Protein AF-A0A535UL71-F1 (afdb_monomer)

Solvent-accessible surface area (backbone atoms only — not comparable to full-atom values): 7546 Å² total; per-residue (Å²): 136,73,70,75,41,39,82,41,54,57,66,44,66,92,78,55,98,58,98,69,56,56,86,37,32,44,96,50,37,70,80,40,46,50,96,90,44,44,49,29,30,26,39,42,81,71,26,54,49,27,38,47,46,77,58,87,64,40,72,46,75,49,60,77,57,94,74,55,69,70,54,53,55,42,40,51,57,44,38,52,50,51,30,56,73,70,61,58,44,93,80,74,79,90,80,81,87,86,89,88,86,89,85,84,85,85,81,84,86,85,87,89,85,84,88,133

Nearest PDB structures (foldseek):
  5uuj-assembly1_A  TM=8.218E-01  e=1.187E-03  Streptomyces sahachiroi
  8k91-assembly1_C  TM=5.810E-01  e=3.166E+00  Meiothermus taiwanensis
  4v3d-assembly2_B  TM=4.597E-01  e=4.997E+00  Homo sapiens
  7okv-assembly1_A  TM=4.417E-01  e=8.985E+00  Homo sapiens

pLDDT: mean 84.88, std 19.52, range [43.38, 98.75]

Mean predicted aligned error: 11.08 Å

Foldseek 3Di:
DDDQKAFAAKPRCVCPPDPDPCQAENPNCCVQAPPNTGATFMGHPSHGFWGWDDDQLWIDTGGPDDDDPSNVVSVRVNGVVVSVVVVRPDDDPPPDDDDDDDPDDPDDDDDDDDDD

Sequence (116 aa):
MLPAPRLLGAFDPVLHGWATREPILGPHEPRVVSGGLFRPFVLAAGRGVALWRLAGAAVEVTPFEPLAEEVTSALASDGEDVVRFLGIGRVTTDRVTRDVRRTTACGVRPPQTSSL

Secondary structure (DSSP, 8-state):
-PPPPEEEPTT-GGGSS-S--HHHHGGGHHHHEETTEE--EEEETTEEEEEEEEETTEEEEEESSPPPHHHHHHHHHHHHHHHHHHT-S---STTSSSSSS-S-------PPP---

Structure (mmCIF, N/CA/C/O backbone):
data_AF-A0A535UL71-F1
#
_entry.id   AF-A0A535UL71-F1
#
loop_
_atom_site.group_PDB
_atom_site.id
_atom_site.type_symbol
_atom_site.label_atom_id
_atom_site.label_alt_id
_atom_site.label_comp_id
_atom_site.label_asym_id
_atom_site.label_entity_id
_atom_site.label_seq_id
_atom_site.pdbx_PDB_ins_code
_atom_site.Cartn_x
_atom_site.Cartn_y
_atom_site.Cartn_z
_atom_site.occupancy
_atom_site.B_iso_or_equiv
_atom_site.auth_seq_id
_atom_site.auth_comp_id
_atom_site.auth_asym_id
_atom_site.auth_atom_id
_atom_site.pdbx_PDB_model_num
ATOM 1 N N . MET A 1 1 ? -4.235 -20.094 -4.853 1.00 70.31 1 MET A N 1
ATOM 2 C CA . MET A 1 1 ? -5.095 -18.972 -4.420 1.00 70.31 1 MET A CA 1
ATOM 3 C C . MET A 1 1 ? -4.196 -17.873 -3.895 1.00 70.31 1 MET A C 1
ATOM 5 O O . MET A 1 1 ? -3.289 -18.187 -3.135 1.00 70.31 1 MET A O 1
ATOM 9 N N . LEU A 1 2 ? -4.391 -16.635 -4.349 1.00 84.81 2 LEU A N 1
ATOM 10 C CA . LEU A 1 2 ? -3.687 -15.465 -3.817 1.00 84.81 2 LEU A CA 1
ATOM 11 C C . LEU A 1 2 ? -4.502 -14.864 -2.661 1.00 84.81 2 LEU A C 1
ATOM 13 O O . LEU A 1 2 ? -5.717 -15.075 -2.622 1.00 84.81 2 LEU A O 1
ATOM 17 N N . PRO A 1 3 ? -3.864 -14.162 -1.709 1.00 89.31 3 PRO A N 1
ATOM 18 C CA . PRO A 1 3 ? -4.588 -13.502 -0.631 1.00 89.31 3 PRO A CA 1
ATOM 19 C C . PRO A 1 3 ? -5.549 -12.440 -1.179 1.00 89.31 3 PRO A C 1
ATOM 21 O O . PRO A 1 3 ? -5.330 -11.878 -2.257 1.00 89.31 3 PRO A O 1
ATOM 24 N N . ALA A 1 4 ? -6.598 -12.151 -0.405 1.00 94.88 4 ALA A N 1
ATOM 25 C CA . ALA A 1 4 ? -7.439 -10.980 -0.634 1.00 94.88 4 ALA A CA 1
ATOM 26 C C . ALA A 1 4 ? -6.587 -9.691 -0.615 1.00 94.88 4 ALA A C 1
ATOM 28 O O . ALA A 1 4 ? -5.498 -9.711 -0.035 1.00 94.88 4 ALA A O 1
ATOM 29 N N . PRO A 1 5 ? -7.053 -8.589 -1.229 1.00 97.88 5 PRO A N 1
ATOM 30 C CA . PRO A 1 5 ? -6.341 -7.315 -1.206 1.00 97.88 5 PRO A CA 1
ATOM 31 C C . PRO A 1 5 ? -5.927 -6.873 0.207 1.00 97.88 5 PRO A C 1
ATOM 33 O O . PRO A 1 5 ? -6.720 -6.997 1.138 1.00 97.88 5 PRO A O 1
ATOM 36 N N . ARG A 1 6 ? -4.691 -6.374 0.360 1.00 98.06 6 ARG A N 1
ATOM 37 C CA . ARG A 1 6 ? -4.100 -5.959 1.649 1.00 98.06 6 ARG A CA 1
ATOM 38 C C . ARG A 1 6 ? -3.457 -4.578 1.593 1.00 98.06 6 ARG A C 1
ATOM 40 O O . ARG A 1 6 ? -2.782 -4.247 0.616 1.00 98.06 6 ARG A O 1
ATOM 47 N N . LEU A 1 7 ? -3.599 -3.824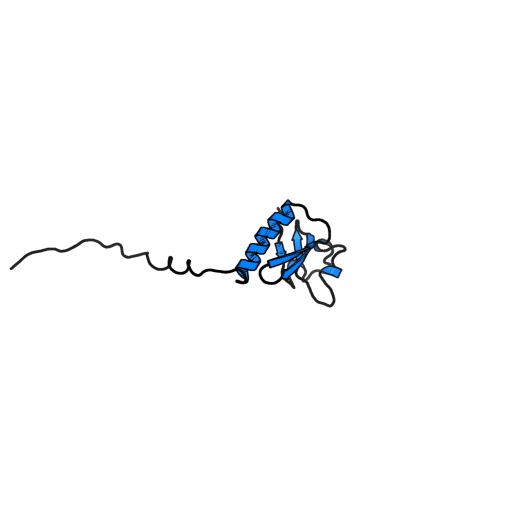 2.679 1.00 98.62 7 LEU A N 1
ATOM 48 C CA . LEU A 1 7 ? -2.866 -2.602 2.993 1.00 98.62 7 LEU A CA 1
ATOM 49 C C . LEU A 1 7 ? -1.526 -2.972 3.641 1.00 98.62 7 LEU A C 1
ATOM 51 O O . LEU A 1 7 ? -1.452 -3.281 4.830 1.00 98.62 7 LEU A O 1
ATOM 55 N N . LEU A 1 8 ? -0.444 -2.952 2.864 1.00 98.31 8 LEU A N 1
ATOM 56 C CA . LEU A 1 8 ? 0.889 -3.287 3.363 1.00 98.31 8 LEU A CA 1
ATOM 57 C C . LEU A 1 8 ? 1.605 -2.042 3.874 1.00 98.31 8 LEU A C 1
ATOM 59 O O . LEU A 1 8 ? 1.579 -0.984 3.239 1.00 98.31 8 LEU A O 1
ATOM 63 N N . GLY A 1 9 ? 2.225 -2.170 5.045 1.00 97.56 9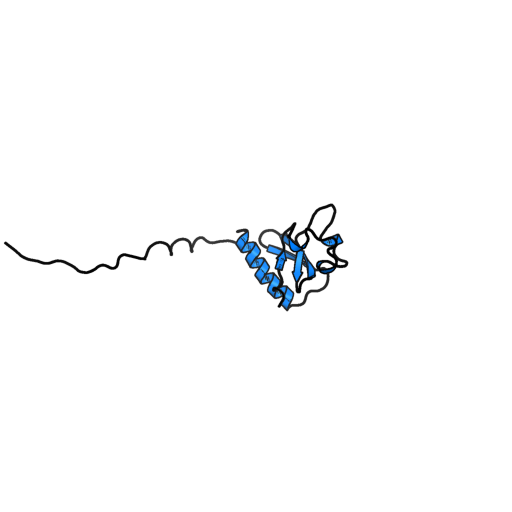 GLY A N 1
ATOM 64 C CA . GLY A 1 9 ? 2.924 -1.077 5.708 1.00 97.56 9 GLY A CA 1
ATOM 65 C C . GLY A 1 9 ? 4.156 -0.596 4.941 1.00 97.56 9 GLY A C 1
ATOM 66 O O . GLY A 1 9 ? 4.605 -1.195 3.962 1.00 97.56 9 GLY A O 1
ATOM 67 N N . ALA A 1 10 ? 4.732 0.507 5.414 1.00 97.44 10 ALA A N 1
ATOM 68 C CA . ALA A 1 10 ? 6.055 0.912 4.963 1.00 97.44 10 ALA A CA 1
ATOM 69 C C . ALA A 1 10 ? 7.065 -0.204 5.266 1.00 97.44 10 ALA A C 1
ATOM 71 O O . ALA A 1 10 ? 6.972 -0.862 6.302 1.00 97.44 10 ALA A O 1
ATOM 72 N N . PHE A 1 11 ? 8.038 -0.384 4.376 1.00 96.88 11 PHE A N 1
ATOM 73 C CA . PHE A 1 11 ? 9.065 -1.422 4.507 1.00 96.88 11 PHE A CA 1
ATOM 74 C C . PHE A 1 11 ? 8.513 -2.854 4.648 1.00 96.88 11 PHE A C 1
ATOM 76 O O . PHE A 1 11 ? 9.130 -3.697 5.298 1.00 96.88 11 PHE A O 1
ATOM 83 N N . ASP A 1 12 ? 7.391 -3.164 3.994 1.00 97.00 12 ASP A N 1
ATOM 84 C CA . ASP A 1 12 ? 6.866 -4.530 3.989 1.00 97.00 12 ASP A CA 1
ATOM 85 C C . ASP A 1 12 ? 7.890 -5.538 3.408 1.00 97.00 12 ASP A C 1
ATOM 87 O O . ASP A 1 12 ? 8.422 -5.305 2.310 1.00 97.00 12 ASP A O 1
ATOM 91 N N . PRO A 1 13 ? 8.181 -6.664 4.096 1.00 95.50 13 PRO A N 1
ATOM 92 C CA . PRO A 1 13 ? 9.183 -7.647 3.675 1.00 95.50 13 PRO A CA 1
ATOM 93 C C . PRO A 1 13 ? 9.008 -8.178 2.252 1.00 95.50 13 PRO A C 1
ATOM 95 O O . PRO A 1 13 ? 9.999 -8.572 1.638 1.00 95.50 13 PRO A O 1
ATOM 98 N N . VAL A 1 14 ? 7.797 -8.133 1.687 1.00 94.69 14 VAL A N 1
ATOM 99 C CA . VAL A 1 14 ? 7.539 -8.588 0.315 1.00 94.69 14 VAL A CA 1
ATOM 100 C C . VAL A 1 14 ? 8.391 -7.849 -0.732 1.00 94.69 14 VAL A C 1
ATOM 102 O O . VAL A 1 14 ? 8.668 -8.401 -1.793 1.00 94.69 14 VAL A O 1
ATOM 105 N N . LEU A 1 15 ? 8.869 -6.634 -0.430 1.00 95.75 15 LEU A N 1
ATOM 106 C CA . LEU A 1 15 ? 9.715 -5.826 -1.319 1.00 95.75 15 LEU A CA 1
ATOM 107 C C . LEU A 1 15 ? 11.227 -5.894 -1.007 1.00 95.75 15 LEU A C 1
ATOM 109 O O . LEU A 1 15 ? 12.016 -5.202 -1.663 1.00 95.75 15 LEU A O 1
ATOM 113 N N . HIS A 1 16 ? 11.663 -6.695 -0.030 1.00 94.06 16 HIS A N 1
ATOM 114 C CA . HIS A 1 16 ? 13.050 -6.718 0.459 1.00 94.06 16 HIS A CA 1
ATOM 115 C C . HIS A 1 16 ? 13.803 -7.975 0.023 1.00 94.06 16 HIS A C 1
ATOM 117 O O . HIS A 1 16 ? 13.218 -9.036 -0.144 1.00 94.06 16 HIS A O 1
ATOM 123 N N . GLY A 1 17 ? 15.124 -7.858 -0.143 1.00 90.00 17 GLY A N 1
ATOM 124 C CA . GLY A 1 17 ? 15.994 -9.002 -0.450 1.00 90.00 17 GLY A CA 1
ATOM 125 C C . GLY A 1 17 ? 15.948 -9.495 -1.901 1.00 90.00 17 GLY A C 1
ATOM 126 O O . GLY A 1 17 ? 16.651 -10.442 -2.238 1.00 90.00 17 GLY A O 1
ATOM 127 N N . TRP A 1 18 ? 15.172 -8.846 -2.770 1.00 90.38 18 TRP A N 1
ATOM 128 C CA . TRP A 1 18 ? 15.080 -9.180 -4.191 1.00 90.38 18 TRP A CA 1
ATOM 129 C C . TRP A 1 18 ? 16.017 -8.321 -5.039 1.00 90.38 18 TRP A C 1
ATOM 131 O O . TRP A 1 18 ? 16.195 -7.131 -4.772 1.00 90.38 18 TRP A O 1
ATOM 141 N N . ALA A 1 19 ? 16.552 -8.907 -6.113 1.00 93.56 19 ALA A N 1
ATOM 142 C CA . ALA A 1 19 ? 17.325 -8.174 -7.117 1.00 93.56 19 ALA A CA 1
ATOM 143 C C . ALA A 1 19 ? 16.466 -7.162 -7.902 1.00 93.56 19 ALA A C 1
ATOM 145 O O . ALA A 1 19 ? 16.972 -6.142 -8.357 1.00 93.56 19 ALA A O 1
ATOM 146 N N . THR A 1 20 ? 15.168 -7.441 -8.051 1.00 94.25 20 THR A N 1
ATOM 147 C CA . THR A 1 20 ? 14.191 -6.581 -8.732 1.00 94.25 20 THR A CA 1
ATOM 148 C C . THR A 1 20 ? 12.809 -6.724 -8.096 1.00 94.25 20 THR A C 1
ATOM 150 O O . THR A 1 20 ? 12.496 -7.771 -7.526 1.00 94.25 20 THR A O 1
ATOM 153 N N . ARG A 1 21 ? 11.977 -5.681 -8.203 1.00 96.00 21 ARG A N 1
ATOM 154 C CA . ARG A 1 21 ? 10.580 -5.659 -7.728 1.00 96.00 21 ARG A CA 1
ATOM 155 C C . ARG A 1 21 ? 9.569 -5.621 -8.868 1.00 96.00 21 ARG A C 1
ATOM 157 O O . ARG A 1 21 ? 8.367 -5.573 -8.604 1.00 96.00 21 ARG A O 1
ATOM 164 N N . GLU A 1 22 ? 10.030 -5.727 -10.113 1.00 96.75 22 GLU A N 1
ATOM 165 C CA . GLU A 1 22 ? 9.198 -5.772 -11.321 1.00 96.75 22 GLU A CA 1
ATOM 166 C C . GLU A 1 22 ? 8.006 -6.754 -11.211 1.00 96.75 22 GLU A C 1
ATOM 168 O O . GLU A 1 22 ? 6.886 -6.371 -11.568 1.00 96.75 22 GLU A O 1
ATOM 173 N N . PRO A 1 23 ? 8.150 -7.971 -10.629 1.00 95.94 23 PRO A N 1
ATOM 174 C CA . PRO A 1 23 ? 7.033 -8.912 -10.488 1.00 95.94 23 PRO A CA 1
ATOM 175 C C . PRO A 1 23 ? 5.905 -8.454 -9.556 1.00 95.94 23 PRO A C 1
ATOM 177 O O . PRO A 1 23 ? 4.803 -8.992 -9.650 1.00 95.94 23 PRO A O 1
ATOM 180 N N . ILE A 1 24 ? 6.136 -7.449 -8.710 1.00 96.81 24 ILE A N 1
ATOM 181 C CA . ILE A 1 24 ? 5.127 -6.901 -7.794 1.00 96.81 24 ILE A CA 1
ATOM 182 C C . ILE A 1 24 ? 4.710 -5.499 -8.241 1.00 96.81 24 ILE A C 1
ATOM 184 O O . ILE A 1 24 ? 3.520 -5.220 -8.349 1.00 96.81 24 ILE A O 1
ATOM 188 N N . LEU A 1 25 ? 5.673 -4.617 -8.508 1.00 97.56 25 LEU A N 1
ATOM 189 C CA . LEU A 1 25 ? 5.430 -3.184 -8.695 1.00 97.56 25 LEU A CA 1
ATOM 190 C C . LEU A 1 25 ? 5.385 -2.755 -10.164 1.00 97.56 25 LEU A C 1
ATOM 192 O O . LEU A 1 25 ? 4.719 -1.774 -10.493 1.00 97.56 25 LEU A O 1
ATOM 196 N N . GLY A 1 26 ? 6.064 -3.494 -11.043 1.00 96.88 26 GLY A N 1
ATOM 197 C CA . GLY A 1 26 ? 6.210 -3.151 -12.455 1.00 96.88 26 GLY A CA 1
ATOM 198 C C . GLY A 1 26 ? 6.579 -1.676 -12.684 1.00 96.88 26 GLY A C 1
ATOM 199 O O . GLY A 1 26 ? 7.387 -1.119 -11.933 1.00 96.88 26 GLY A O 1
ATOM 200 N N . PRO A 1 27 ? 5.910 -0.979 -13.625 1.00 97.19 27 PRO A N 1
ATOM 201 C CA . PRO A 1 27 ? 6.219 0.416 -13.943 1.00 97.19 27 PRO A CA 1
ATOM 202 C C . PRO A 1 27 ? 5.922 1.399 -12.798 1.00 97.19 27 PRO A C 1
ATOM 204 O O . PRO A 1 27 ? 6.319 2.563 -12.861 1.00 97.19 27 PRO A O 1
ATOM 207 N N . HIS A 1 28 ? 5.221 0.970 -11.744 1.00 97.81 28 HIS A N 1
ATOM 208 C CA . HIS A 1 28 ? 4.891 1.814 -10.599 1.00 97.81 28 HIS A CA 1
ATOM 209 C C . HIS A 1 28 ? 5.939 1.761 -9.480 1.00 97.81 28 HIS A C 1
ATOM 211 O O . HIS A 1 28 ? 5.760 2.451 -8.475 1.00 97.81 28 HIS A O 1
ATOM 217 N N . GLU A 1 29 ? 7.039 1.010 -9.638 1.00 97.19 29 GLU A N 1
ATOM 218 C CA . GLU A 1 29 ? 8.114 0.940 -8.636 1.00 97.19 29 GLU A CA 1
ATOM 219 C C . GLU A 1 29 ? 8.572 2.325 -8.135 1.00 97.19 29 GLU A C 1
ATOM 221 O O . GLU A 1 29 ? 8.571 2.510 -6.916 1.00 97.19 29 GLU A O 1
ATOM 226 N N . PRO A 1 30 ? 8.818 3.345 -8.988 1.00 96.75 30 PRO A N 1
ATOM 227 C CA . PRO A 1 30 ? 9.242 4.671 -8.522 1.00 96.75 30 PRO A CA 1
ATOM 228 C C . PRO A 1 30 ? 8.217 5.399 -7.636 1.00 96.75 30 PRO A C 1
ATOM 230 O O . PRO A 1 30 ? 8.571 6.318 -6.897 1.00 96.75 30 PRO A O 1
ATOM 233 N N . ARG A 1 31 ? 6.933 5.016 -7.696 1.00 97.56 31 ARG A N 1
ATOM 234 C CA . ARG A 1 31 ? 5.886 5.575 -6.824 1.00 97.56 31 ARG A CA 1
ATOM 235 C C . ARG A 1 31 ? 5.929 4.970 -5.424 1.00 97.56 31 ARG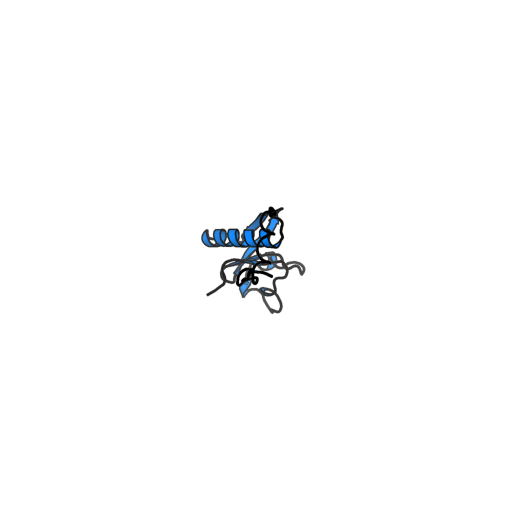 A C 1
ATOM 237 O O . ARG A 1 31 ? 5.531 5.645 -4.480 1.00 97.56 31 ARG A O 1
ATOM 244 N N . VAL A 1 32 ? 6.384 3.723 -5.292 1.00 97.94 32 VAL A N 1
ATOM 245 C CA . VAL A 1 32 ? 6.418 2.969 -4.026 1.00 97.94 32 VAL A CA 1
ATOM 246 C C . VAL A 1 32 ? 7.792 3.045 -3.366 1.00 97.94 32 VAL A C 1
ATOM 248 O O . VAL A 1 32 ? 7.874 3.244 -2.155 1.00 97.94 32 VAL A O 1
ATOM 251 N N . VAL A 1 33 ? 8.861 2.938 -4.153 1.00 96.62 33 VAL A N 1
ATOM 252 C CA . VAL A 1 33 ? 10.250 2.953 -3.693 1.00 96.62 33 VAL A CA 1
ATOM 253 C C . VAL A 1 33 ? 10.951 4.176 -4.267 1.00 96.62 33 VAL A C 1
ATOM 255 O O . VAL A 1 33 ? 11.155 4.289 -5.471 1.00 96.62 33 VAL A O 1
ATOM 258 N N . SER A 1 34 ? 11.326 5.114 -3.399 1.00 94.88 34 SER A N 1
ATOM 259 C CA . SER A 1 34 ? 12.010 6.342 -3.813 1.00 94.88 34 SER A CA 1
ATOM 260 C C . SER A 1 34 ? 12.937 6.832 -2.712 1.00 94.88 34 SER A 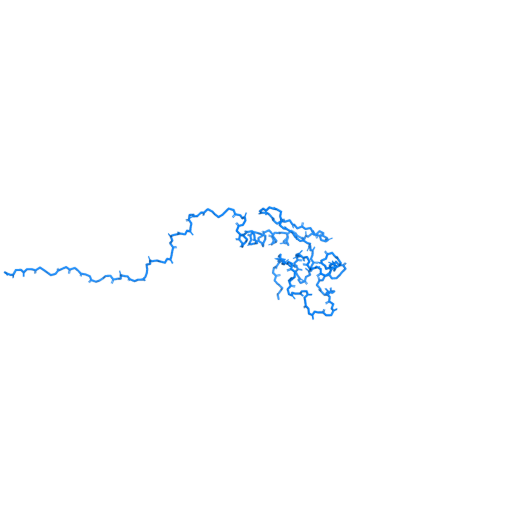C 1
ATOM 262 O O . SER A 1 34 ? 12.521 6.963 -1.563 1.00 94.88 34 SER A O 1
ATOM 264 N N . GLY A 1 35 ? 14.191 7.139 -3.060 1.00 92.25 35 GLY A N 1
ATOM 265 C CA . GLY A 1 35 ? 15.169 7.695 -2.116 1.00 92.25 35 GLY A CA 1
ATOM 266 C C . GLY A 1 35 ? 15.458 6.794 -0.907 1.00 92.25 35 GLY A C 1
ATOM 267 O O . GLY A 1 35 ? 15.672 7.301 0.186 1.00 92.25 35 GLY A O 1
ATOM 268 N N . GLY A 1 36 ? 15.397 5.467 -1.077 1.00 91.06 36 GLY A N 1
ATOM 269 C CA . GLY A 1 36 ? 15.584 4.488 0.005 1.00 91.06 36 GLY A CA 1
ATOM 270 C C . GLY A 1 36 ? 14.354 4.253 0.894 1.00 91.06 36 GLY A C 1
ATOM 271 O O . GLY A 1 36 ? 14.388 3.375 1.753 1.00 91.06 36 GLY A O 1
ATOM 272 N N . LEU A 1 37 ? 13.259 4.989 0.680 1.00 96.06 37 LEU A N 1
ATOM 273 C CA . LEU A 1 37 ? 11.998 4.800 1.392 1.00 96.06 37 LEU A CA 1
ATOM 274 C C . LEU A 1 37 ? 11.088 3.822 0.644 1.00 96.06 37 LEU A C 1
ATOM 276 O O . LEU A 1 37 ? 10.839 3.996 -0.549 1.00 96.06 37 LEU A O 1
ATOM 280 N N . PHE A 1 38 ? 10.525 2.865 1.382 1.00 97.50 38 PHE A N 1
ATOM 281 C CA . PHE A 1 38 ? 9.469 1.962 0.926 1.00 97.50 38 PHE A CA 1
ATOM 282 C C . PHE A 1 38 ? 8.136 2.438 1.491 1.00 97.50 38 PHE A C 1
ATOM 284 O O . PHE A 1 38 ? 7.875 2.293 2.686 1.00 97.50 38 PHE A O 1
ATOM 291 N N . ARG A 1 39 ? 7.306 3.049 0.648 1.00 98.38 39 ARG A N 1
ATOM 292 C CA . ARG A 1 39 ? 6.015 3.611 1.058 1.00 98.38 39 ARG A CA 1
ATOM 293 C C . ARG A 1 39 ? 4.982 2.504 1.311 1.00 98.38 39 ARG A C 1
ATOM 295 O O . ARG A 1 39 ? 5.058 1.462 0.660 1.00 98.38 39 ARG A O 1
ATOM 302 N N . PRO A 1 40 ? 3.991 2.739 2.191 1.00 98.50 40 PRO A N 1
ATOM 303 C CA . PRO A 1 40 ? 2.840 1.854 2.306 1.00 98.50 40 PRO A CA 1
ATOM 304 C C . PRO A 1 40 ? 2.107 1.746 0.966 1.00 98.50 40 PRO A C 1
ATOM 306 O O . PRO A 1 40 ? 1.872 2.753 0.286 1.00 98.50 40 PRO A O 1
ATOM 309 N N . PHE A 1 41 ? 1.754 0.528 0.576 1.00 98.69 41 PHE A N 1
ATOM 310 C CA . PHE A 1 41 ? 1.130 0.250 -0.713 1.00 98.69 41 PHE A CA 1
ATOM 311 C C . PHE A 1 41 ? 0.077 -0.849 -0.593 1.00 98.69 41 PHE A C 1
ATOM 313 O O . PHE A 1 41 ? 0.013 -1.576 0.396 1.00 98.69 41 PHE A O 1
ATOM 320 N N . VAL A 1 42 ? -0.785 -0.936 -1.597 1.00 98.69 42 VAL A N 1
ATOM 321 C CA . VAL A 1 42 ? -1.852 -1.929 -1.663 1.00 98.69 42 VAL A CA 1
ATOM 322 C C . VAL A 1 42 ? -1.411 -3.099 -2.523 1.00 98.69 42 VAL A C 1
ATOM 324 O O . VAL A 1 42 ? -1.050 -2.898 -3.684 1.00 98.69 42 VAL A O 1
ATOM 327 N N . LEU A 1 43 ? -1.495 -4.310 -1.977 1.00 98.44 43 LEU A N 1
ATOM 328 C CA . LEU A 1 43 ? -1.275 -5.550 -2.709 1.00 98.44 43 LEU A CA 1
ATOM 329 C C . LEU A 1 43 ? -2.623 -6.156 -3.109 1.00 98.44 43 LEU A C 1
ATOM 331 O O . LEU A 1 43 ? -3.417 -6.494 -2.239 1.00 98.44 43 LEU A O 1
ATOM 335 N N . ALA A 1 44 ? -2.865 -6.351 -4.402 1.00 97.69 44 ALA A N 1
ATOM 336 C CA . ALA A 1 44 ? -4.031 -7.064 -4.921 1.00 97.69 44 ALA A CA 1
ATOM 337 C C . ALA A 1 44 ? -3.594 -8.033 -6.021 1.00 97.69 44 ALA A C 1
ATOM 339 O O . ALA A 1 44 ? -2.814 -7.666 -6.896 1.00 97.69 44 ALA A O 1
ATOM 340 N N . ALA A 1 45 ? -4.050 -9.288 -5.952 1.00 95.44 45 ALA A N 1
ATOM 341 C CA . ALA A 1 45 ? -3.651 -10.346 -6.888 1.00 95.44 45 ALA A CA 1
ATOM 342 C C . ALA A 1 45 ? -2.118 -10.439 -7.101 1.00 95.44 45 ALA A C 1
ATOM 344 O O . ALA A 1 45 ? -1.642 -10.700 -8.202 1.00 95.44 45 ALA A O 1
ATOM 345 N N . GLY A 1 46 ? -1.335 -10.222 -6.036 1.00 95.75 46 GLY A N 1
ATOM 346 C CA . GLY A 1 46 ? 0.133 -10.274 -6.080 1.00 95.75 46 GLY A CA 1
ATOM 347 C C . GLY A 1 46 ? 0.811 -9.042 -6.695 1.00 95.75 46 GLY A C 1
ATOM 348 O O . GLY A 1 46 ? 2.027 -9.045 -6.863 1.00 95.75 46 GLY A O 1
ATOM 349 N N . ARG A 1 47 ? 0.053 -7.986 -7.011 1.00 97.56 47 ARG A N 1
ATOM 350 C CA . ARG A 1 47 ? 0.546 -6.753 -7.632 1.00 97.56 47 ARG A CA 1
ATOM 351 C C . ARG A 1 47 ? 0.336 -5.548 -6.725 1.00 97.56 47 ARG A C 1
ATOM 353 O O . ARG A 1 47 ? -0.676 -5.452 -6.034 1.00 97.56 47 ARG A O 1
ATOM 360 N N . GLY A 1 48 ? 1.291 -4.625 -6.741 1.00 98.25 48 GLY A N 1
ATOM 361 C CA . GLY A 1 48 ? 1.141 -3.306 -6.142 1.00 98.25 48 GLY A CA 1
ATOM 362 C C . GLY A 1 48 ? 0.224 -2.449 -7.010 1.00 98.25 48 GLY A C 1
ATOM 363 O O . GLY A 1 48 ? 0.589 -2.137 -8.141 1.00 98.25 48 GLY A O 1
ATOM 364 N N . VAL A 1 49 ? -0.952 -2.082 -6.498 1.00 98.56 49 VAL A N 1
ATOM 365 C CA . VAL A 1 49 ? -2.003 -1.402 -7.289 1.00 98.56 49 VAL A CA 1
ATOM 366 C C . VAL A 1 49 ? -2.318 0.020 -6.823 1.00 98.56 49 VAL A C 1
ATOM 368 O O . VAL A 1 49 ? -2.988 0.771 -7.531 1.00 98.56 49 VAL A O 1
ATOM 371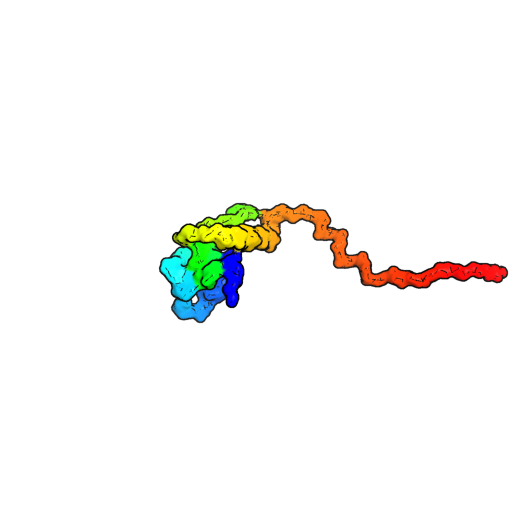 N N . ALA A 1 50 ? -1.853 0.411 -5.637 1.00 98.69 50 ALA A N 1
ATOM 372 C CA . ALA A 1 50 ? -2.094 1.738 -5.082 1.00 98.69 50 ALA A CA 1
ATOM 373 C C . ALA A 1 50 ? -1.078 2.086 -3.989 1.00 98.69 50 ALA A C 1
ATOM 375 O O . ALA A 1 50 ? -0.447 1.201 -3.412 1.00 98.69 50 ALA A O 1
ATOM 376 N N . LEU A 1 51 ? -0.978 3.372 -3.652 1.00 98.75 51 LEU A N 1
ATOM 377 C CA . LEU A 1 51 ? -0.449 3.813 -2.357 1.00 98.75 51 LEU A CA 1
ATOM 378 C C . LEU A 1 51 ? -1.591 3.924 -1.350 1.00 98.75 51 LEU A C 1
ATOM 380 O O . LEU A 1 51 ? -2.738 4.143 -1.741 1.00 98.75 51 LEU A O 1
ATOM 384 N N . TRP A 1 52 ? -1.272 3.855 -0.062 1.00 98.62 52 TRP A N 1
ATOM 385 C CA . TRP A 1 52 ? -2.221 4.244 0.977 1.00 98.62 52 TRP A CA 1
ATOM 386 C C . TRP A 1 52 ? -1.549 5.043 2.090 1.00 98.62 52 TRP A C 1
ATOM 388 O O . TRP A 1 52 ? -0.325 5.035 2.248 1.00 98.62 52 TRP A O 1
ATOM 398 N N . ARG A 1 53 ? -2.363 5.766 2.855 1.00 97.56 53 ARG A N 1
ATOM 399 C CA . ARG A 1 53 ? -1.939 6.489 4.054 1.00 97.56 53 ARG A CA 1
ATOM 400 C C . ARG A 1 53 ? -3.056 6.514 5.087 1.00 97.56 53 ARG A C 1
ATOM 402 O O . ARG A 1 53 ? -4.225 6.331 4.755 1.00 97.56 53 ARG A O 1
ATOM 409 N N . LEU A 1 54 ? -2.692 6.828 6.324 1.00 96.00 54 LEU A N 1
ATOM 410 C CA . LEU A 1 54 ? -3.655 7.243 7.337 1.00 96.00 54 LEU A CA 1
ATOM 411 C C . LEU A 1 54 ? -3.966 8.733 7.179 1.00 96.00 54 LEU A C 1
ATOM 413 O O . LEU A 1 54 ? -3.061 9.560 7.034 1.00 96.00 54 LEU A O 1
ATOM 417 N N . ALA A 1 55 ? -5.248 9.068 7.247 1.00 92.94 55 ALA A N 1
ATOM 418 C CA . ALA A 1 55 ? -5.768 10.424 7.294 1.00 92.94 55 ALA A CA 1
ATOM 419 C C . ALA A 1 55 ? -6.693 10.542 8.513 1.00 92.94 55 ALA A C 1
ATOM 421 O O . ALA A 1 55 ? -7.884 10.236 8.463 1.00 92.94 55 ALA A O 1
ATOM 422 N N . GLY A 1 56 ? -6.118 10.918 9.658 1.00 88.81 56 GLY A N 1
ATOM 423 C CA . GLY A 1 56 ? -6.823 10.855 10.939 1.00 88.81 56 GLY A CA 1
ATOM 424 C C . GLY A 1 56 ? -7.170 9.409 11.303 1.00 88.81 56 GLY A C 1
ATOM 425 O O . GLY A 1 56 ? -6.281 8.568 11.383 1.00 88.81 56 GLY A O 1
ATOM 426 N N . ALA A 1 57 ? -8.458 9.131 11.505 1.00 89.81 57 ALA A N 1
ATOM 427 C CA . ALA A 1 57 ? -8.979 7.800 11.829 1.00 89.81 57 ALA A CA 1
ATOM 428 C C . ALA A 1 57 ? -9.436 6.999 10.592 1.00 89.81 57 ALA A C 1
ATOM 430 O O . ALA A 1 57 ? -10.176 6.029 10.733 1.00 89.81 57 ALA A O 1
ATOM 431 N N . ALA A 1 58 ? -9.041 7.421 9.388 1.00 90.06 58 ALA A N 1
ATOM 432 C CA . ALA A 1 58 ? -9.424 6.787 8.132 1.00 90.06 58 ALA A CA 1
ATOM 433 C C . ALA A 1 58 ? -8.202 6.372 7.306 1.00 90.06 58 ALA A C 1
ATOM 435 O O . ALA A 1 58 ? -7.111 6.935 7.440 1.00 90.06 58 ALA A O 1
ATOM 436 N N . VAL A 1 59 ? -8.411 5.400 6.421 1.00 97.06 59 VAL A N 1
ATOM 437 C CA . VAL A 1 59 ? -7.454 5.009 5.387 1.00 97.06 59 VAL A CA 1
ATOM 438 C C . VAL A 1 59 ? -7.817 5.719 4.089 1.00 97.06 59 VAL A C 1
ATOM 440 O O . VAL A 1 59 ? -8.953 5.644 3.629 1.00 97.06 59 VAL A O 1
ATOM 443 N N . GLU A 1 60 ? -6.835 6.371 3.477 1.00 97.81 60 GLU A N 1
ATOM 444 C CA . GLU A 1 60 ? -6.945 6.896 2.120 1.00 97.81 60 GLU A CA 1
ATOM 445 C C . GLU A 1 60 ? -6.104 6.052 1.170 1.00 97.81 60 GLU A C 1
ATOM 447 O O . GLU A 1 60 ? -4.916 5.827 1.414 1.00 97.81 60 GLU A O 1
ATOM 452 N N . VAL A 1 61 ? -6.712 5.629 0.062 1.00 98.50 61 VAL A N 1
ATOM 453 C CA . VAL A 1 61 ? -6.056 4.874 -1.007 1.00 98.50 61 VAL A CA 1
ATOM 454 C C . VAL A 1 61 ? -5.921 5.771 -2.232 1.00 98.50 61 VAL A C 1
ATOM 456 O O . VAL A 1 61 ? -6.868 6.439 -2.637 1.00 98.50 61 VAL A O 1
ATOM 459 N N . THR A 1 62 ? -4.734 5.793 -2.832 1.00 98.56 62 THR A N 1
ATOM 460 C CA . THR A 1 62 ? -4.447 6.493 -4.088 1.00 98.56 62 THR A CA 1
ATOM 461 C C . THR A 1 62 ? -4.072 5.463 -5.151 1.00 98.56 62 THR A C 1
ATOM 463 O O . THR A 1 62 ? -2.907 5.043 -5.204 1.00 98.56 62 THR A O 1
ATOM 466 N N . PRO A 1 63 ? -5.038 5.032 -5.982 1.00 98.50 63 PRO A N 1
ATOM 467 C CA . PRO A 1 63 ? -4.800 4.025 -7.003 1.00 98.50 63 PRO A CA 1
ATOM 468 C C . PRO A 1 63 ? -3.763 4.440 -8.045 1.00 98.50 63 PRO A C 1
ATOM 470 O O . PRO A 1 63 ? -3.542 5.626 -8.317 1.00 98.50 63 PRO A O 1
ATOM 473 N N . PHE A 1 64 ? -3.107 3.445 -8.634 1.00 98.25 64 PHE A N 1
ATOM 474 C CA . PHE A 1 64 ? -2.276 3.655 -9.816 1.00 98.25 64 PHE A CA 1
ATOM 475 C C . PHE A 1 64 ? -3.114 3.758 -11.081 1.00 98.25 64 PHE A C 1
ATOM 477 O O . PHE A 1 64 ? -2.832 4.600 -11.931 1.00 98.25 64 PHE A O 1
ATOM 484 N N . GLU A 1 65 ? -4.175 2.960 -11.115 1.00 96.94 65 GLU A N 1
ATOM 485 C CA . GLU A 1 65 ? -5.193 2.843 -12.149 1.00 96.94 65 GLU A CA 1
ATOM 486 C C . GLU A 1 65 ? -6.554 2.615 -11.462 1.00 96.94 65 GLU A C 1
ATOM 488 O O . GLU A 1 65 ? -6.576 2.295 -10.268 1.00 96.94 65 GLU A O 1
ATOM 493 N N . PRO A 1 66 ? -7.694 2.777 -12.156 1.00 97.88 66 PRO A N 1
ATOM 494 C CA . PRO A 1 66 ? -9.003 2.466 -11.585 1.00 97.88 66 PRO A CA 1
ATOM 495 C C . PRO A 1 66 ? -9.059 1.044 -11.008 1.00 97.88 66 PRO A C 1
ATOM 497 O O . PRO A 1 66 ? -8.667 0.081 -11.665 1.00 97.88 66 PRO A O 1
ATOM 500 N N . LEU A 1 67 ? -9.554 0.911 -9.776 1.00 97.19 67 LEU A N 1
ATOM 501 C CA . LEU A 1 67 ? -9.704 -0.384 -9.111 1.00 97.19 67 LEU A CA 1
ATOM 502 C C . LEU A 1 67 ? -11.098 -0.955 -9.364 1.00 97.19 67 LEU A C 1
ATOM 504 O O . LEU A 1 67 ? -12.080 -0.216 -9.417 1.00 97.19 67 LEU A O 1
ATOM 508 N N . ALA A 1 68 ? -11.181 -2.281 -9.458 1.00 96.81 68 ALA A N 1
ATOM 509 C CA . ALA A 1 68 ? -12.457 -2.984 -9.473 1.00 96.81 68 ALA A CA 1
ATOM 510 C C . ALA A 1 68 ? -13.224 -2.772 -8.153 1.00 96.81 68 ALA A C 1
ATOM 512 O O . ALA A 1 68 ? -12.626 -2.542 -7.090 1.00 96.81 68 ALA A O 1
ATOM 513 N N . GLU A 1 69 ? -14.551 -2.866 -8.212 1.00 96.81 69 GLU A N 1
ATOM 514 C CA . GLU A 1 69 ? -15.421 -2.659 -7.052 1.00 96.81 69 GLU A CA 1
ATOM 515 C C . GLU A 1 69 ? -15.137 -3.691 -5.954 1.00 96.81 69 GLU A C 1
ATOM 517 O O . GLU A 1 69 ? -15.042 -3.345 -4.776 1.00 96.81 69 GLU A O 1
ATOM 522 N N . GLU A 1 70 ? -14.867 -4.938 -6.339 1.00 96.12 70 GLU A N 1
ATOM 523 C CA . GLU A 1 70 ? -14.553 -6.029 -5.418 1.00 96.12 70 GLU A CA 1
ATOM 524 C C . GLU A 1 70 ? -13.241 -5.774 -4.668 1.00 96.12 70 GLU A C 1
ATOM 526 O O . GLU A 1 70 ? -13.134 -6.047 -3.471 1.00 96.12 70 GLU A O 1
ATOM 531 N N . VAL A 1 71 ? -12.241 -5.206 -5.354 1.00 97.31 71 VAL A N 1
ATOM 532 C CA . VAL A 1 71 ? -10.969 -4.820 -4.728 1.00 97.31 71 VAL A CA 1
ATOM 533 C C . VAL A 1 71 ? -11.209 -3.690 -3.735 1.00 97.31 71 VAL A C 1
ATOM 535 O O . VAL A 1 71 ? -10.734 -3.756 -2.606 1.00 97.31 71 VAL A O 1
ATOM 538 N N . THR A 1 72 ? -11.987 -2.684 -4.127 1.00 97.38 72 THR A N 1
ATOM 539 C CA . THR A 1 72 ? -12.309 -1.539 -3.268 1.00 97.38 72 THR A CA 1
ATOM 540 C C . THR A 1 72 ? -13.065 -1.974 -2.009 1.00 97.38 72 THR A C 1
ATOM 542 O O . THR A 1 72 ? -12.716 -1.552 -0.908 1.00 97.38 72 THR A O 1
ATOM 545 N N . SER A 1 73 ? -14.042 -2.873 -2.149 1.00 96.69 73 SER A N 1
ATOM 546 C CA . SER A 1 73 ? -14.798 -3.439 -1.027 1.00 96.69 73 SER A CA 1
ATOM 547 C C . SER A 1 73 ? -13.899 -4.221 -0.062 1.00 96.69 73 SER A C 1
ATOM 549 O O . SER A 1 73 ? -13.960 -4.013 1.151 1.00 96.69 73 SER A O 1
ATOM 551 N N . ALA A 1 74 ? -12.994 -5.056 -0.583 1.00 96.56 74 ALA A N 1
ATOM 552 C CA . ALA A 1 74 ? -12.043 -5.787 0.251 1.00 96.56 74 ALA A CA 1
ATOM 553 C C . ALA A 1 74 ? -11.082 -4.851 1.008 1.00 96.56 74 ALA A C 1
ATOM 555 O O . ALA A 1 74 ? -10.788 -5.089 2.179 1.00 96.56 74 ALA A O 1
ATOM 556 N N . LEU A 1 75 ? -10.630 -3.764 0.372 1.00 97.81 75 LEU A N 1
ATOM 557 C CA . LEU A 1 75 ? -9.763 -2.765 1.008 1.00 97.81 75 LEU A CA 1
ATOM 558 C C . LEU A 1 75 ? -10.477 -1.950 2.085 1.00 97.81 75 LEU A C 1
ATOM 560 O O . LEU A 1 75 ? -9.823 -1.523 3.032 1.00 97.81 75 LEU A O 1
ATOM 564 N N . ALA A 1 76 ? -11.793 -1.751 1.976 1.00 96.50 76 ALA A N 1
ATOM 565 C CA . ALA A 1 76 ? -12.569 -1.123 3.041 1.00 96.50 76 ALA A CA 1
ATOM 566 C C . ALA A 1 76 ? -12.520 -1.972 4.323 1.00 96.50 76 ALA A C 1
ATOM 568 O O . ALA A 1 76 ? -12.190 -1.452 5.386 1.00 96.50 76 ALA A O 1
ATOM 569 N N . SER A 1 77 ? -12.735 -3.288 4.204 1.00 96.25 77 SER A N 1
ATOM 570 C CA . SER A 1 77 ? -12.626 -4.216 5.338 1.00 96.25 77 SER A CA 1
ATOM 571 C C . SER A 1 77 ? -11.206 -4.272 5.913 1.00 96.25 77 SER A C 1
ATOM 573 O O . SER A 1 77 ? -11.035 -4.252 7.129 1.00 96.25 77 SER A O 1
ATOM 575 N N . ASP A 1 78 ? -10.179 -4.305 5.061 1.00 98.00 78 ASP A N 1
ATOM 576 C CA . ASP A 1 78 ? -8.779 -4.305 5.510 1.00 98.00 78 ASP A CA 1
ATOM 577 C C . ASP A 1 78 ? -8.407 -2.976 6.202 1.00 98.00 78 ASP A C 1
ATOM 579 O O . ASP A 1 78 ? -7.691 -2.950 7.203 1.00 9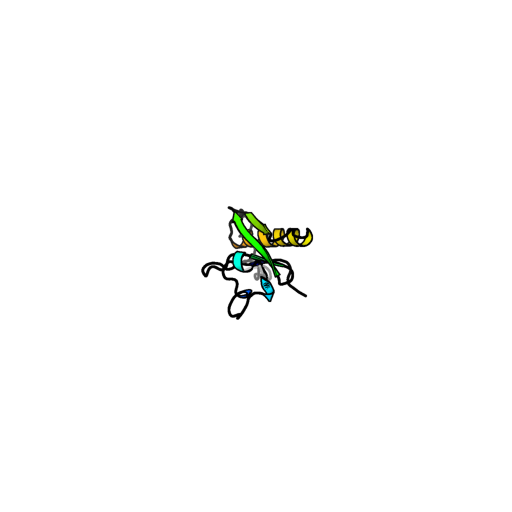8.00 78 ASP A O 1
ATOM 583 N N . GLY A 1 79 ? -8.962 -1.858 5.724 1.00 96.75 79 GLY A N 1
ATOM 584 C CA . GLY A 1 79 ? -8.817 -0.539 6.336 1.00 96.75 79 GLY A CA 1
ATOM 585 C C . GLY A 1 79 ? -9.449 -0.438 7.722 1.00 96.75 79 GLY A C 1
ATOM 586 O O . GLY A 1 79 ? -8.841 0.142 8.625 1.00 96.75 79 GLY A O 1
ATOM 587 N N . GLU A 1 80 ? -10.623 -1.038 7.927 1.00 95.50 80 GLU A N 1
ATOM 588 C CA . GLU A 1 80 ? -11.238 -1.159 9.255 1.00 95.50 80 GLU A CA 1
ATOM 589 C C . GLU A 1 80 ? -10.335 -1.937 10.219 1.00 95.50 80 GLU A C 1
ATOM 591 O O . GLU A 1 80 ? -10.156 -1.529 11.370 1.00 95.50 80 GLU A O 1
ATOM 596 N N . ASP A 1 81 ? -9.703 -3.010 9.742 1.00 95.81 81 ASP A N 1
ATOM 597 C CA . ASP A 1 81 ? -8.757 -3.790 10.534 1.00 95.81 81 ASP A CA 1
ATOM 598 C C . ASP A 1 81 ? -7.498 -2.999 10.899 1.00 95.81 81 ASP A C 1
ATOM 600 O O . ASP A 1 81 ? -7.044 -3.081 12.044 1.00 95.81 81 ASP A O 1
ATOM 604 N N . VAL A 1 82 ? -6.967 -2.182 9.985 1.00 95.75 82 VAL A N 1
ATOM 605 C CA . VAL A 1 82 ? -5.858 -1.259 10.278 1.00 95.75 82 VAL A CA 1
ATOM 606 C C . VAL A 1 82 ? -6.266 -0.241 11.346 1.00 95.75 82 VAL A C 1
ATOM 608 O O . VAL A 1 82 ? -5.549 -0.055 12.330 1.00 95.75 82 VAL A O 1
ATOM 611 N N . VAL A 1 83 ? -7.430 0.397 11.201 1.00 95.00 83 VAL A N 1
ATOM 612 C CA . VAL A 1 83 ? -7.941 1.384 12.169 1.00 95.00 83 VAL A CA 1
ATOM 613 C C . VAL A 1 83 ? -8.159 0.750 13.545 1.00 95.00 83 VAL A C 1
ATOM 615 O O . VAL A 1 83 ? -7.801 1.345 14.568 1.00 95.00 83 VAL A O 1
ATOM 618 N N . ARG A 1 84 ? -8.695 -0.475 13.578 1.00 93.31 84 ARG A N 1
ATOM 619 C CA . ARG A 1 84 ? -8.871 -1.278 14.792 1.00 93.31 84 ARG A CA 1
ATOM 620 C C . ARG A 1 84 ? -7.530 -1.635 15.429 1.00 93.31 84 ARG A C 1
ATOM 622 O O . ARG A 1 84 ? -7.386 -1.481 16.638 1.00 93.31 84 ARG A O 1
ATOM 629 N N . PHE A 1 85 ? -6.560 -2.097 14.641 1.00 92.88 85 PHE A N 1
ATOM 630 C CA . PHE A 1 85 ? -5.222 -2.459 15.112 1.00 92.88 85 PHE A CA 1
ATOM 631 C C . PHE A 1 85 ? -4.494 -1.267 15.742 1.00 92.88 85 PHE A C 1
ATOM 633 O O . PHE A 1 85 ? -3.881 -1.404 16.797 1.00 92.88 85 PHE A O 1
ATOM 640 N N . LEU A 1 86 ? -4.605 -0.090 15.126 1.00 92.88 86 LEU A N 1
ATOM 641 C CA . LEU A 1 86 ? -3.957 1.130 15.604 1.00 92.88 86 LEU A CA 1
ATOM 642 C C . LEU A 1 86 ? -4.692 1.799 16.776 1.00 92.88 86 LEU A C 1
ATOM 644 O O . LEU A 1 86 ? -4.153 2.724 17.377 1.00 92.88 86 LEU A O 1
ATOM 648 N N . GLY A 1 87 ? -5.915 1.366 17.101 1.00 91.75 87 GLY A N 1
ATOM 649 C CA . GLY A 1 87 ? -6.712 1.945 18.186 1.00 91.75 87 GLY A CA 1
ATOM 650 C C . GLY A 1 87 ? -7.157 3.390 17.931 1.00 91.75 87 GLY A C 1
ATOM 651 O O . GLY A 1 87 ? -7.446 4.121 18.876 1.00 91.75 87 GLY A O 1
ATOM 652 N N . ILE A 1 88 ? -7.199 3.815 16.665 1.00 87.00 88 ILE A N 1
ATOM 653 C CA . ILE A 1 88 ? -7.532 5.194 16.262 1.00 87.00 88 ILE A CA 1
ATOM 654 C C . ILE A 1 88 ? -9.013 5.375 15.889 1.00 87.00 88 ILE A C 1
ATOM 656 O O . ILE A 1 88 ? -9.464 6.499 15.679 1.00 87.00 88 ILE A O 1
ATOM 660 N N . GLY A 1 89 ? -9.787 4.286 15.865 1.00 70.12 89 GLY A N 1
ATOM 661 C CA . GLY A 1 89 ? -11.252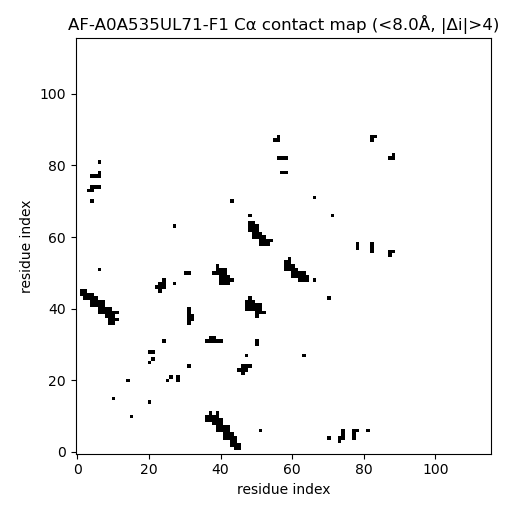 4.294 15.889 1.00 70.12 89 GLY A CA 1
ATOM 662 C C . GLY A 1 89 ? -11.759 4.160 17.327 1.00 70.12 89 GLY A C 1
ATOM 663 O O . GLY A 1 89 ? -11.144 3.474 18.140 1.00 70.12 89 GLY A O 1
ATOM 664 N N . ARG A 1 90 ? -12.866 4.826 17.679 1.00 63.97 90 ARG A N 1
ATOM 665 C CA . ARG A 1 90 ? -13.411 4.790 19.049 1.00 63.97 90 ARG A CA 1
ATOM 666 C C . ARG A 1 90 ? -13.651 3.348 19.515 1.00 63.97 90 ARG A C 1
ATOM 668 O O . ARG A 1 90 ? -14.577 2.693 19.049 1.00 63.97 90 ARG A O 1
ATOM 675 N N . VAL A 1 91 ? -12.883 2.909 20.508 1.00 56.16 91 VAL A N 1
ATOM 676 C CA . VAL A 1 91 ? -13.186 1.724 21.315 1.00 56.16 91 VAL A CA 1
ATOM 677 C C . VAL A 1 91 ? -13.909 2.204 22.570 1.00 56.16 91 VAL A C 1
ATOM 679 O O . VAL A 1 91 ? -13.295 2.747 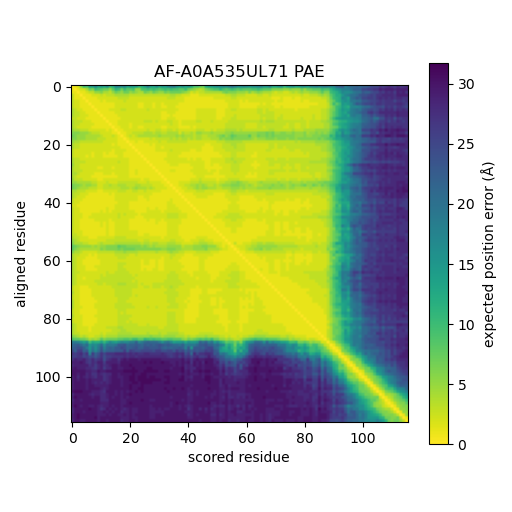23.484 1.00 56.16 91 VAL A O 1
ATOM 682 N N . THR A 1 92 ? -15.231 2.056 22.617 1.00 51.53 92 THR A N 1
ATOM 683 C CA . THR A 1 92 ? -15.996 2.249 23.857 1.00 51.53 92 THR A CA 1
ATOM 684 C C . THR A 1 92 ? -15.829 1.027 24.756 1.00 51.53 92 THR A C 1
ATOM 686 O O . THR A 1 92 ? -16.075 -0.101 24.334 1.00 51.53 92 THR A O 1
ATOM 689 N N . THR A 1 93 ? -15.423 1.257 26.002 1.00 52.47 93 THR A N 1
ATOM 690 C CA . THR A 1 93 ? -14.959 0.260 26.984 1.00 52.47 93 THR A CA 1
ATOM 691 C C . THR A 1 93 ? -16.038 -0.680 27.553 1.00 52.47 93 THR A C 1
ATOM 693 O O . THR A 1 93 ? -15.834 -1.261 28.613 1.00 52.47 93 THR A O 1
ATOM 696 N N . ASP A 1 94 ? -17.164 -0.911 26.874 1.00 52.72 94 ASP A N 1
ATOM 697 C CA . ASP A 1 94 ? -18.219 -1.819 27.376 1.00 52.72 94 ASP A CA 1
ATOM 698 C C . ASP A 1 94 ? -17.935 -3.317 27.113 1.00 52.72 94 ASP A C 1
ATOM 700 O O . ASP A 1 94 ? -18.774 -4.193 27.307 1.00 52.72 94 ASP A O 1
ATOM 704 N N . ARG A 1 95 ? -16.718 -3.664 26.680 1.00 56.16 95 ARG A N 1
ATOM 705 C CA . ARG A 1 95 ? -16.257 -5.061 26.603 1.00 56.16 95 ARG A CA 1
ATOM 706 C C . ARG A 1 95 ? -14.860 -5.245 27.174 1.00 56.16 95 ARG A C 1
ATOM 708 O O . ARG A 1 95 ? -13.965 -5.733 26.501 1.00 56.16 95 ARG A O 1
ATOM 715 N N . VAL A 1 96 ? -14.691 -4.908 28.449 1.00 50.94 96 VAL A N 1
ATOM 716 C CA . VAL A 1 96 ? -13.645 -5.506 29.294 1.00 50.94 96 VAL A CA 1
ATOM 717 C C . VAL A 1 96 ? -14.245 -5.785 30.672 1.00 50.94 96 VAL A C 1
ATOM 719 O O . VAL A 1 96 ? -13.958 -5.099 31.638 1.00 50.94 96 VAL A O 1
ATOM 722 N N . THR A 1 97 ? -15.163 -6.750 30.758 1.00 46.50 97 THR A N 1
ATOM 723 C CA . THR A 1 97 ? -15.497 -7.503 31.990 1.00 46.50 97 THR A CA 1
ATOM 724 C C . THR A 1 97 ? -16.453 -8.646 31.640 1.00 46.50 97 THR A C 1
ATOM 726 O O . THR A 1 97 ? -17.633 -8.618 31.957 1.00 46.50 97 THR A O 1
ATOM 729 N N . ARG A 1 98 ? -15.953 -9.666 30.943 1.00 49.75 98 ARG A N 1
ATOM 730 C CA . ARG A 1 98 ? -16.493 -11.039 30.917 1.00 49.75 98 ARG A CA 1
ATOM 731 C C . ARG A 1 98 ? -15.571 -11.823 29.993 1.00 49.75 98 ARG A C 1
ATOM 733 O O . ARG A 1 98 ? -15.808 -11.804 28.800 1.00 49.75 98 ARG A O 1
ATOM 740 N N . ASP A 1 99 ? -14.468 -12.354 30.524 1.00 53.06 99 ASP A N 1
ATOM 741 C CA . ASP A 1 99 ? -14.136 -13.782 30.358 1.00 53.06 99 ASP A CA 1
ATOM 742 C C . ASP A 1 99 ? -12.830 -14.208 31.068 1.00 53.06 99 ASP A C 1
ATOM 744 O O . ASP A 1 99 ? -11.960 -14.826 30.477 1.00 53.06 99 ASP A O 1
ATOM 748 N N . VAL A 1 100 ? -12.643 -13.879 32.353 1.00 53.22 100 VAL A N 1
ATOM 749 C CA . VAL A 1 100 ? -11.667 -14.598 33.205 1.00 53.22 100 VAL A CA 1
ATOM 750 C C . VAL A 1 100 ? -12.198 -14.635 34.636 1.00 53.22 100 VAL A C 1
ATOM 752 O O . VAL A 1 100 ? -11.603 -14.028 35.507 1.00 53.22 100 VAL A O 1
ATOM 755 N N . ARG A 1 101 ? -13.366 -15.249 34.879 1.00 52.72 101 ARG A N 1
ATOM 756 C CA . ARG A 1 101 ? -13.759 -15.904 36.156 1.00 52.72 101 ARG A CA 1
ATOM 757 C C . ARG A 1 101 ? -15.088 -16.645 35.948 1.00 52.72 101 ARG A C 1
ATOM 759 O O . ARG A 1 101 ? -16.127 -16.069 36.255 1.00 52.72 101 ARG A O 1
ATOM 766 N N . ARG A 1 102 ? -15.077 -17.899 35.466 1.00 52.78 102 ARG A N 1
ATOM 767 C CA . ARG A 1 102 ? -16.060 -18.947 35.861 1.00 52.78 102 ARG A CA 1
ATOM 768 C C . ARG A 1 102 ? -15.781 -20.334 35.253 1.00 52.78 102 ARG A C 1
ATOM 770 O O . ARG A 1 102 ? -16.633 -20.935 34.620 1.00 52.78 102 ARG A O 1
ATOM 777 N N . THR A 1 103 ? -14.623 -20.885 35.592 1.00 45.38 103 THR A N 1
ATOM 778 C CA . THR A 1 103 ? -14.382 -22.337 35.693 1.00 45.38 103 THR A CA 1
ATOM 779 C C . THR A 1 103 ? -13.382 -22.428 36.851 1.00 45.38 103 THR A C 1
ATOM 781 O O . THR A 1 103 ? -12.291 -21.893 36.730 1.00 45.38 103 THR A O 1
ATOM 784 N N . THR A 1 104 ? -13.697 -22.817 38.088 1.00 43.38 104 THR A N 1
ATOM 785 C CA . THR A 1 104 ? -14.446 -23.985 38.551 1.00 43.38 104 THR A CA 1
ATOM 786 C C . THR A 1 104 ? -14.891 -23.716 39.995 1.00 43.38 104 THR A C 1
ATOM 788 O O . THR A 1 104 ? -14.058 -23.500 40.869 1.00 43.38 104 THR A O 1
ATOM 791 N N . ALA A 1 105 ? -16.191 -23.743 40.269 1.00 44.28 105 ALA A N 1
ATOM 792 C CA . ALA A 1 105 ? -16.718 -23.997 41.610 1.00 44.28 105 ALA A CA 1
ATOM 793 C C . ALA A 1 105 ? -18.042 -24.745 41.435 1.00 44.28 105 ALA A C 1
ATOM 795 O O . ALA A 1 105 ? -19.127 -24.191 41.592 1.00 44.28 105 ALA A O 1
ATOM 796 N N . CYS A 1 106 ? -17.939 -26.004 41.003 1.00 46.50 106 CYS A N 1
ATOM 797 C CA . CYS A 1 106 ? -19.051 -26.940 41.066 1.00 46.50 106 CYS A CA 1
ATOM 798 C C 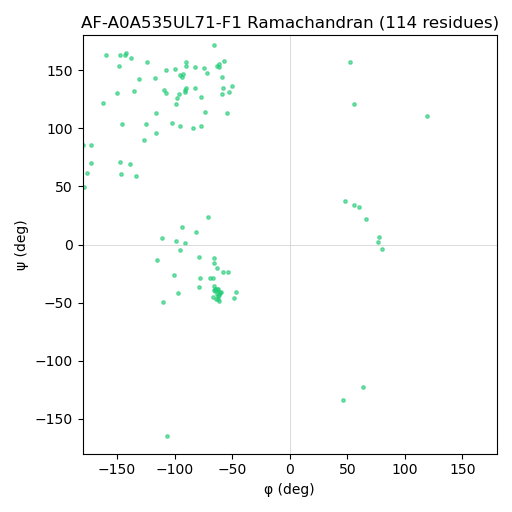. CYS A 1 106 ? -19.153 -27.403 42.523 1.00 46.50 106 CYS A C 1
ATOM 800 O O . CYS A 1 106 ? -18.331 -28.188 42.990 1.00 46.50 106 CYS A O 1
ATOM 802 N N . GLY A 1 107 ? -20.111 -26.843 43.259 1.00 46.19 107 GLY A N 1
ATOM 803 C CA . GLY A 1 107 ? -20.431 -27.271 44.614 1.00 46.19 107 GLY A CA 1
ATOM 804 C C . GLY A 1 107 ? -21.136 -28.629 44.633 1.00 46.19 107 GLY A C 1
ATOM 805 O O . GLY A 1 107 ? -21.934 -28.937 43.747 1.00 46.19 107 GLY A O 1
ATOM 806 N N . VAL A 1 108 ? -20.891 -29.407 45.690 1.00 48.16 108 VAL A N 1
ATOM 807 C CA . VAL A 1 108 ? -21.728 -30.544 46.095 1.00 48.16 108 VAL A CA 1
ATOM 808 C C . VAL A 1 108 ? -22.154 -30.357 47.563 1.00 48.16 108 VAL A C 1
ATOM 810 O O . VAL A 1 108 ? -21.361 -30.563 48.468 1.00 48.16 108 VAL A O 1
ATOM 813 N N . ARG A 1 109 ? -23.427 -29.946 47.704 1.00 43.50 109 ARG A N 1
ATOM 814 C CA . ARG A 1 109 ? -24.480 -30.135 48.742 1.00 43.50 109 ARG A CA 1
ATOM 815 C C . ARG A 1 109 ? -24.314 -29.862 50.263 1.00 43.50 109 ARG A C 1
ATOM 817 O O . ARG A 1 109 ? -23.208 -29.856 50.778 1.00 43.50 109 ARG A O 1
ATOM 824 N N . PRO A 1 110 ? -25.461 -29.618 50.962 1.00 52.53 110 PRO A N 1
ATOM 825 C CA . PRO A 1 110 ? -25.587 -28.831 52.196 1.00 52.53 110 PRO A CA 1
ATOM 826 C C . PRO A 1 110 ? -25.835 -29.740 53.452 1.00 52.53 110 PRO A C 1
ATOM 828 O O . PRO A 1 110 ? -25.563 -30.939 53.368 1.00 52.53 110 PRO A O 1
ATOM 831 N N . PRO A 1 111 ? -26.276 -29.216 54.623 1.00 48.88 111 PRO A N 1
ATOM 832 C CA . PRO A 1 111 ? -25.864 -29.670 55.960 1.00 48.88 111 PRO A CA 1
ATOM 833 C C . PRO A 1 111 ? -26.594 -30.909 56.506 1.00 48.88 111 PRO A C 1
ATOM 835 O O . PRO A 1 111 ? -27.770 -31.129 56.227 1.00 48.88 111 PRO A O 1
ATOM 838 N N . GLN A 1 112 ? -25.907 -31.652 57.379 1.00 56.72 112 GLN A N 1
ATOM 839 C CA . GLN A 1 112 ? -26.504 -32.643 58.281 1.00 56.72 112 GLN A CA 1
ATOM 840 C C . GLN A 1 112 ? -26.875 -31.969 59.612 1.00 56.72 112 GLN A C 1
ATOM 842 O O . GLN A 1 112 ? -26.073 -31.237 60.193 1.00 56.72 112 GLN A O 1
ATOM 847 N N . THR A 1 113 ? -28.103 -32.198 60.072 1.00 53.81 113 THR A N 1
ATOM 848 C CA . THR A 1 113 ? -28.657 -31.708 61.341 1.00 53.81 113 THR A CA 1
ATOM 849 C C . THR A 1 113 ? -28.613 -32.811 62.405 1.00 53.81 113 THR A C 1
ATOM 851 O O . THR A 1 113 ? -28.787 -33.979 62.073 1.00 53.81 113 THR A O 1
ATOM 854 N N . SER A 1 114 ? -28.509 -32.385 63.670 1.00 46.84 114 SER A N 1
ATOM 855 C CA . SER A 1 114 ? -29.154 -32.933 64.883 1.00 46.84 114 SER A CA 1
ATOM 856 C C . SER A 1 114 ? -28.250 -33.459 66.011 1.00 46.84 114 SER A C 1
ATOM 858 O O . SER A 1 114 ? -27.648 -34.520 65.914 1.00 46.84 114 SER A O 1
ATOM 860 N N . SER A 1 115 ? -28.286 -32.676 67.100 1.00 49.41 115 SER A N 1
ATOM 861 C CA . SER A 1 115 ? -28.572 -33.038 68.503 1.00 49.41 115 SER A CA 1
ATOM 862 C C . SER A 1 115 ? -27.745 -34.128 69.194 1.00 49.41 115 SER A C 1
ATOM 864 O O . SER A 1 115 ? -27.857 -35.301 68.857 1.00 49.41 115 SER A O 1
ATOM 866 N N . LEU A 1 116 ? -27.080 -33.776 70.300 1.00 45.81 116 LEU A N 1
ATOM 867 C CA . LEU A 1 116 ? -27.658 -33.630 71.650 1.00 45.81 116 LEU A CA 1
ATOM 868 C C . LEU A 1 116 ? -26.774 -32.711 72.504 1.00 45.81 116 LEU A C 1
ATOM 870 O O . LEU A 1 116 ? -25.553 -32.672 72.233 1.00 45.81 116 LEU A O 1
#

Radius of gyration: 25.2 Å; Cα contacts (8 Å, |Δi|>4): 127; chains: 1; bounding box: 46×44×86 Å